Protein AF-V3ZPX0-F1 (afdb_monomer_lite)

Sequence (177 aa):
MSTNSTTTMSTNSTTTTISTNSTTTMSTNSTTTTMSINSTTNMSTNSTTTKSTHSTKLRTTITTNSTTTISAHSTQTMSTYSTTTMSTNSTTTKSTHSKQIISTKLRTTITTNSTTTKSTHSTQTMSNNSTTTMSTNSTTTTMTTNSTTTMSTYSTTTTILCILLLLELLALSIIFD

Organism: Lottia gigantea (NCBI:txid225164)

Structure (mmCIF, N/CA/C/O backbone):
data_AF-V3ZPX0-F1
#
_entry.id   AF-V3ZPX0-F1
#
loop_
_atom_site.group_PDB
_atom_site.id
_atom_site.type_symbol
_atom_site.label_atom_id
_atom_site.label_alt_id
_atom_site.label_comp_id
_atom_site.label_asym_id
_atom_site.label_entity_id
_atom_site.label_seq_id
_atom_site.pdbx_PDB_ins_code
_atom_site.Cartn_x
_atom_site.Cartn_y
_atom_site.Cartn_z
_atom_site.occupancy
_atom_site.B_iso_or_equiv
_atom_site.auth_seq_id
_atom_site.auth_comp_id
_atom_site.auth_asym_id
_atom_site.auth_atom_id
_atom_site.pdbx_PDB_model_num
ATOM 1 N N . MET A 1 1 ? -1.966 2.013 27.030 1.00 88.62 1 MET A N 1
ATOM 2 C CA . MET A 1 1 ? -1.695 0.726 26.348 1.00 88.62 1 MET A CA 1
ATOM 3 C C . MET A 1 1 ? -2.940 -0.137 26.463 1.00 88.62 1 MET A C 1
ATOM 5 O O . MET A 1 1 ? -3.557 -0.111 27.517 1.00 88.62 1 MET A O 1
ATOM 9 N N . SER A 1 2 ? -3.323 -0.842 25.400 1.00 88.12 2 SER A N 1
ATOM 10 C CA . SER A 1 2 ? -4.462 -1.772 25.378 1.00 88.12 2 SER A CA 1
ATOM 11 C C . SER A 1 2 ? -3.974 -3.152 24.934 1.00 88.12 2 SER A C 1
ATOM 13 O O . SER A 1 2 ? -3.123 -3.261 24.047 1.00 88.12 2 SER A O 1
ATOM 15 N N . THR A 1 3 ? -4.476 -4.194 25.591 1.00 91.56 3 THR A N 1
ATOM 16 C CA . THR A 1 3 ? -4.128 -5.595 25.341 1.00 91.56 3 THR A CA 1
ATOM 17 C C . THR A 1 3 ? -5.401 -6.416 25.158 1.00 91.56 3 THR A C 1
ATOM 19 O O . THR A 1 3 ? -6.417 -6.133 25.792 1.00 91.56 3 THR A O 1
ATOM 22 N N . ASN A 1 4 ? -5.351 -7.415 24.274 1.00 91.12 4 ASN A N 1
ATOM 23 C CA . ASN A 1 4 ? -6.411 -8.409 24.059 1.00 91.12 4 ASN A CA 1
ATOM 24 C C . ASN A 1 4 ? -7.804 -7.778 23.886 1.00 91.12 4 ASN A C 1
ATOM 26 O O . ASN A 1 4 ? -8.762 -8.143 24.563 1.00 91.12 4 ASN A O 1
ATOM 30 N N . SER A 1 5 ? -7.903 -6.785 23.004 1.00 88.94 5 SER A N 1
ATOM 31 C CA . SER A 1 5 ? -9.129 -6.013 22.800 1.00 88.94 5 SER A CA 1
ATOM 32 C C . SER A 1 5 ? -9.700 -6.252 21.407 1.00 88.94 5 SER A C 1
ATOM 34 O O . SER A 1 5 ? -8.979 -6.256 20.419 1.00 88.94 5 SER A O 1
ATOM 36 N N . THR A 1 6 ? -11.015 -6.381 21.258 1.00 92.31 6 THR A N 1
ATOM 37 C CA . THR A 1 6 ? -11.597 -6.451 19.906 1.00 92.31 6 THR A CA 1
ATOM 38 C C . THR A 1 6 ? -11.305 -5.167 19.128 1.00 92.31 6 THR A C 1
ATOM 40 O O . THR A 1 6 ? -10.961 -5.195 17.948 1.00 92.31 6 THR A O 1
ATOM 43 N N . THR A 1 7 ? -11.388 -4.015 19.789 1.00 93.62 7 THR A N 1
ATOM 44 C CA . THR A 1 7 ? -11.097 -2.722 19.174 1.00 93.62 7 THR A CA 1
ATOM 45 C C . THR A 1 7 ? -10.365 -1.818 20.153 1.00 93.62 7 THR A C 1
ATOM 47 O O . THR A 1 7 ? -10.788 -1.661 21.294 1.00 93.62 7 THR A O 1
ATOM 50 N N . THR A 1 8 ? -9.283 -1.198 19.691 1.00 92.62 8 THR A N 1
ATOM 51 C CA . THR A 1 8 ? -8.629 -0.077 20.370 1.00 92.62 8 THR A CA 1
ATOM 52 C C . THR A 1 8 ? -8.843 1.174 19.535 1.00 92.62 8 THR A C 1
ATOM 54 O O . THR A 1 8 ? -8.507 1.187 18.351 1.00 92.62 8 THR A O 1
ATOM 57 N N . MET A 1 9 ? -9.367 2.231 20.148 1.00 93.75 9 MET A N 1
ATOM 58 C CA . MET A 1 9 ? -9.554 3.526 19.502 1.00 93.75 9 MET A CA 1
ATOM 59 C C . MET A 1 9 ? -8.822 4.608 20.291 1.00 93.75 9 MET A C 1
ATOM 61 O O . MET A 1 9 ? -8.864 4.619 21.519 1.00 93.75 9 MET A O 1
ATOM 65 N N . SER A 1 10 ? -8.142 5.501 19.580 1.00 92.19 10 SER A N 1
ATOM 66 C CA . SER A 1 10 ? -7.440 6.648 20.149 1.00 92.19 10 SER A CA 1
ATOM 67 C C . SER A 1 10 ? -7.697 7.877 19.285 1.00 92.19 10 SER A C 1
ATOM 69 O O . SER A 1 10 ? -7.522 7.833 18.068 1.00 92.19 10 SER A O 1
ATOM 71 N N . THR A 1 11 ? -8.131 8.970 19.904 1.00 94.62 11 THR A N 1
ATOM 72 C CA . THR A 1 11 ? -8.504 10.202 19.201 1.00 94.62 11 THR A CA 1
ATOM 73 C C . THR A 1 11 ? -7.833 11.386 19.872 1.00 94.62 11 THR A C 1
ATOM 75 O O . THR A 1 11 ? -7.848 11.476 21.097 1.00 94.62 11 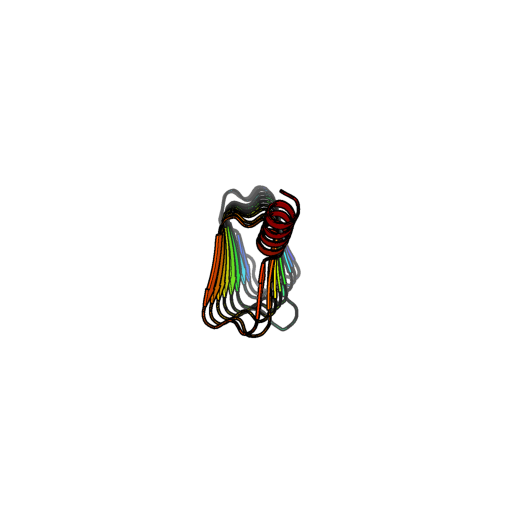THR A O 1
ATOM 78 N N . ASN A 1 12 ? -7.260 12.294 19.077 1.00 93.62 12 ASN A N 1
ATOM 79 C CA . ASN A 1 12 ? -6.566 13.497 19.553 1.00 93.62 12 ASN A CA 1
ATOM 80 C C . ASN A 1 12 ? -5.455 13.173 20.567 1.00 93.62 12 ASN A C 1
ATOM 82 O O . ASN A 1 12 ? -5.246 13.892 21.544 1.00 93.62 12 ASN A O 1
ATOM 86 N N . SER A 1 13 ? -4.770 12.047 20.362 1.00 88.81 13 SER A N 1
ATOM 87 C CA . SER A 1 13 ? -3.788 11.569 21.324 1.00 88.81 13 SER A CA 1
ATOM 88 C C . SER A 1 13 ? -2.458 12.288 21.161 1.00 88.81 13 SER A C 1
ATOM 90 O O . SER A 1 13 ? -1.831 12.270 20.100 1.00 88.81 13 SER A O 1
ATOM 92 N N . THR A 1 14 ? -1.999 12.879 22.256 1.00 91.50 14 THR A N 1
ATOM 93 C CA . THR A 1 14 ? -0.684 13.517 22.369 1.00 91.50 14 THR A CA 1
ATOM 94 C C . THR A 1 14 ? 0.379 12.565 22.909 1.00 91.50 14 THR A C 1
ATOM 96 O O . THR A 1 14 ? 1.513 12.970 23.149 1.00 91.50 14 THR A O 1
ATOM 99 N N . THR A 1 15 ? 0.030 11.288 23.096 1.00 91.00 15 THR A N 1
ATOM 100 C CA . THR A 1 15 ? 0.913 10.265 23.663 1.00 91.00 15 THR A CA 1
ATOM 101 C C . THR A 1 15 ? 0.914 9.002 22.815 1.00 91.00 15 THR A C 1
ATOM 103 O O . THR A 1 15 ? -0.046 8.697 22.101 1.00 91.00 15 THR A O 1
ATOM 106 N N . THR A 1 16 ? 2.008 8.245 22.904 1.00 92.94 16 THR A N 1
ATOM 107 C CA . THR A 1 16 ? 2.157 6.999 22.155 1.00 92.94 16 THR A CA 1
ATOM 108 C C . THR A 1 16 ? 1.034 6.024 22.507 1.00 92.94 16 THR A C 1
ATOM 110 O O . THR A 1 16 ? 0.915 5.556 23.641 1.00 92.94 16 THR A O 1
ATOM 113 N N . THR A 1 17 ? 0.230 5.668 21.508 1.00 91.31 17 THR A N 1
ATOM 114 C CA . THR A 1 17 ? -0.832 4.670 21.650 1.00 91.31 17 THR A CA 1
ATOM 115 C C . THR A 1 17 ? -0.284 3.309 21.247 1.00 91.31 17 THR A C 1
ATOM 117 O O . THR A 1 17 ? 0.136 3.123 20.108 1.00 91.31 17 THR A O 1
ATOM 120 N N . ILE A 1 18 ? -0.300 2.349 22.172 1.00 93.19 18 ILE A N 1
ATOM 121 C CA . ILE A 1 18 ? 0.131 0.968 21.921 1.00 93.19 18 ILE A CA 1
ATOM 122 C C . ILE A 1 18 ? -1.065 0.036 22.092 1.00 93.19 18 ILE A C 1
ATOM 124 O O . ILE A 1 18 ? -1.685 0.022 23.162 1.00 93.19 18 ILE A O 1
ATOM 128 N N . SER A 1 19 ? -1.349 -0.746 21.053 1.00 91.38 19 SER A N 1
ATOM 129 C CA . SER A 1 19 ? -2.343 -1.816 21.048 1.00 91.38 19 SER A CA 1
ATOM 130 C C . SER A 1 19 ? -1.684 -3.155 20.715 1.00 91.38 19 SER A C 1
ATOM 132 O O . SER A 1 19 ? -0.921 -3.252 19.751 1.00 91.38 19 SER A O 1
ATOM 134 N N . THR A 1 20 ? -1.953 -4.177 21.527 1.00 92.25 20 THR A N 1
ATOM 135 C CA . THR A 1 20 ? -1.399 -5.531 21.370 1.00 92.25 20 THR A CA 1
ATOM 136 C C . THR A 1 20 ? -2.516 -6.565 21.340 1.00 92.25 20 THR A C 1
ATOM 138 O O . THR A 1 20 ? -3.389 -6.548 22.205 1.00 92.25 20 THR A O 1
ATOM 141 N N . ASN A 1 21 ? -2.458 -7.494 20.382 1.00 91.06 21 ASN A N 1
ATOM 142 C CA . ASN A 1 21 ? -3.452 -8.560 20.194 1.00 91.06 21 ASN A CA 1
ATOM 143 C C . ASN A 1 21 ? -4.875 -8.025 20.013 1.00 91.06 21 ASN A C 1
ATOM 145 O O . ASN A 1 21 ? -5.828 -8.593 20.546 1.00 91.06 21 ASN A O 1
ATOM 149 N N . SER A 1 22 ? -5.011 -6.913 19.292 1.00 88.06 22 SER A N 1
ATOM 150 C CA . SER A 1 22 ? -6.322 -6.326 19.037 1.00 88.06 22 SER A CA 1
ATOM 151 C C . SER A 1 22 ? -6.807 -6.628 17.642 1.00 88.06 22 SER A C 1
ATOM 153 O O . SER A 1 22 ? -6.021 -6.497 16.717 1.00 88.06 22 SER A O 1
ATOM 155 N N . THR A 1 23 ? -8.083 -6.958 17.443 1.00 91.81 23 THR A N 1
ATOM 156 C CA . THR A 1 23 ? -8.581 -7.209 16.073 1.00 91.81 23 THR A CA 1
ATOM 157 C C . THR A 1 23 ? -8.441 -5.945 15.223 1.00 91.81 23 THR A C 1
ATOM 159 O O . THR A 1 23 ? -7.830 -5.974 14.154 1.00 91.81 23 THR A O 1
ATOM 162 N N . THR A 1 24 ? -8.897 -4.810 15.758 1.00 92.38 24 THR A N 1
ATOM 163 C CA . THR A 1 24 ? -8.843 -3.512 15.080 1.00 92.38 24 THR A CA 1
ATOM 164 C C . THR A 1 24 ? -8.179 -2.459 15.962 1.00 92.38 24 THR A C 1
ATOM 166 O O . THR A 1 24 ? -8.559 -2.272 17.115 1.00 92.38 24 THR A O 1
ATOM 169 N N . THR A 1 25 ? -7.209 -1.731 15.415 1.00 91.69 25 THR A N 1
ATOM 170 C CA . THR A 1 25 ? -6.657 -0.510 16.018 1.00 91.69 25 THR A CA 1
ATOM 171 C C . THR A 1 25 ? -7.001 0.680 15.136 1.00 91.69 25 THR A C 1
ATOM 173 O O . THR A 1 25 ? -6.763 0.642 13.930 1.00 91.69 25 THR A O 1
ATOM 176 N N . MET A 1 26 ? -7.561 1.728 15.733 1.00 93.81 26 MET A N 1
ATOM 177 C CA . MET A 1 26 ? -7.893 2.982 15.066 1.00 93.81 26 MET A CA 1
ATOM 178 C C . MET A 1 26 ? -7.267 4.155 15.808 1.00 93.81 26 MET A C 1
ATOM 180 O O . MET A 1 26 ? -7.392 4.263 17.028 1.00 93.81 26 MET A O 1
ATOM 184 N N . SER A 1 27 ? -6.621 5.046 15.064 1.00 92.94 27 SER A N 1
ATOM 185 C CA . SER A 1 27 ? -6.057 6.279 15.601 1.00 92.94 27 SER A CA 1
ATOM 186 C C . SER A 1 27 ? -6.369 7.466 14.702 1.00 92.94 27 SER A C 1
ATOM 188 O O . SER A 1 27 ? -6.158 7.404 13.491 1.00 92.94 27 SER A O 1
ATOM 190 N N . THR A 1 28 ? -6.870 8.549 15.287 1.00 94.56 28 THR A N 1
ATOM 191 C CA . THR A 1 28 ? -7.174 9.789 14.565 1.00 94.56 28 THR A CA 1
ATOM 192 C C . THR A 1 28 ? -6.538 10.972 15.275 1.00 94.56 28 THR A C 1
ATOM 194 O O . THR A 1 28 ? -6.673 11.106 16.492 1.00 94.56 28 THR A O 1
ATOM 197 N N . ASN A 1 29 ? -5.876 11.846 14.513 1.00 93.12 29 ASN A N 1
ATOM 198 C CA . ASN A 1 29 ? -5.225 13.057 15.025 1.00 93.12 29 ASN A CA 1
ATOM 199 C C . ASN A 1 29 ? -4.215 12.748 16.144 1.00 93.12 29 ASN A C 1
ATOM 201 O O . ASN A 1 29 ? -4.223 13.371 17.205 1.00 93.12 29 ASN A O 1
ATOM 205 N N . SER A 1 30 ? -3.362 11.746 15.931 1.00 88.00 30 SER A N 1
ATOM 206 C CA . SER A 1 30 ? -2.290 11.420 16.871 1.00 88.00 30 SER A CA 1
ATOM 207 C C . SER A 1 30 ? -1.045 12.229 16.528 1.00 88.00 30 SER A C 1
ATOM 209 O O . SER A 1 30 ? -0.360 11.950 15.545 1.00 88.00 30 SER A O 1
ATOM 211 N N . THR A 1 31 ? -0.665 13.179 17.378 1.00 89.62 31 THR A N 1
ATOM 212 C CA . THR A 1 31 ? 0.577 13.950 17.174 1.00 89.62 31 THR A CA 1
ATOM 213 C C . THR A 1 31 ? 1.835 13.117 17.435 1.00 89.62 31 THR A C 1
ATOM 215 O O . THR A 1 31 ? 2.955 13.570 17.195 1.00 89.62 31 THR A O 1
ATOM 218 N N . THR A 1 32 ? 1.666 11.868 17.875 1.00 91.19 32 THR A N 1
ATOM 219 C CA . THR A 1 32 ? 2.748 10.941 18.213 1.00 91.19 32 THR A CA 1
ATOM 220 C C . THR A 1 32 ? 2.622 9.608 17.461 1.00 91.19 32 THR A C 1
ATOM 222 O O . THR A 1 32 ? 2.094 9.551 16.346 1.00 91.19 32 THR A O 1
ATOM 225 N N . THR A 1 33 ? 3.163 8.532 18.039 1.00 92.12 33 THR A N 1
ATOM 226 C CA . THR A 1 33 ? 3.225 7.206 17.425 1.00 92.12 33 THR A CA 1
ATOM 227 C C . THR A 1 33 ? 2.011 6.362 17.802 1.00 92.12 33 THR A C 1
ATOM 229 O O . THR A 1 33 ? 1.721 6.157 18.978 1.00 92.12 33 THR A O 1
ATOM 232 N N . THR A 1 34 ? 1.352 5.784 16.801 1.00 90.44 34 THR A N 1
ATOM 233 C CA . THR A 1 34 ? 0.395 4.687 16.987 1.00 90.44 34 THR A CA 1
ATOM 234 C C . THR A 1 34 ? 1.071 3.371 16.627 1.00 90.44 34 THR A C 1
ATOM 236 O O . THR A 1 34 ? 1.512 3.181 15.492 1.00 90.44 34 THR A O 1
ATOM 239 N N . MET A 1 35 ? 1.165 2.460 17.592 1.00 92.94 35 MET A N 1
ATOM 240 C CA . MET A 1 35 ? 1.759 1.140 17.425 1.00 92.94 35 MET A CA 1
ATOM 241 C C . MET A 1 35 ? 0.705 0.048 17.593 1.00 92.94 35 MET A C 1
ATOM 243 O O . MET A 1 35 ? 0.051 -0.046 18.630 1.00 92.94 35 MET A O 1
ATOM 247 N N . SER A 1 36 ? 0.591 -0.802 16.579 1.00 91.12 36 SER A N 1
ATOM 248 C CA . SER A 1 36 ? -0.241 -2.000 16.585 1.00 91.12 36 SER A CA 1
ATOM 249 C C . SER A 1 36 ? 0.637 -3.243 16.430 1.00 91.12 36 SER A C 1
ATOM 251 O O . SER A 1 36 ? 1.391 -3.394 15.456 1.00 91.12 36 SER A O 1
ATOM 253 N N . ILE A 1 37 ? 0.519 -4.144 17.401 1.00 91.56 37 ILE A N 1
ATOM 254 C CA . ILE A 1 37 ? 1.206 -5.432 17.445 1.00 91.56 37 ILE A CA 1
ATOM 255 C C . ILE A 1 37 ? 0.144 -6.524 17.379 1.00 91.56 37 ILE A C 1
ATOM 257 O O . ILE A 1 37 ? -0.778 -6.541 18.194 1.00 91.56 37 ILE A O 1
ATOM 261 N N . ASN A 1 38 ? 0.276 -7.438 16.417 1.00 89.19 38 ASN A N 1
ATOM 262 C CA . ASN A 1 38 ? -0.666 -8.540 16.234 1.00 89.19 38 ASN A CA 1
ATOM 263 C C . ASN A 1 38 ? -2.127 -8.088 16.086 1.00 89.19 38 ASN A C 1
ATOM 265 O O . ASN A 1 38 ? -3.029 -8.666 16.688 1.00 89.19 38 ASN A O 1
ATOM 269 N N . SER A 1 39 ? -2.352 -7.046 15.278 1.00 86.19 39 SER A N 1
ATOM 270 C CA . SER A 1 39 ? -3.702 -6.670 14.852 1.00 86.19 39 SER A CA 1
ATOM 271 C C . SER A 1 39 ? -3.998 -7.053 13.424 1.00 86.19 39 SER A C 1
ATOM 273 O O . SER A 1 39 ? -3.173 -6.815 12.544 1.00 86.19 39 SER A O 1
ATOM 275 N N . THR A 1 40 ? -5.213 -7.547 13.200 1.00 91.06 40 THR A N 1
ATOM 276 C CA . THR A 1 40 ? -5.778 -7.816 11.873 1.00 91.06 40 THR A CA 1
ATOM 277 C C . THR A 1 40 ? -5.882 -6.523 11.068 1.00 91.06 40 THR A C 1
ATOM 279 O O . THR A 1 40 ? -5.456 -6.462 9.918 1.00 91.06 40 THR A O 1
AT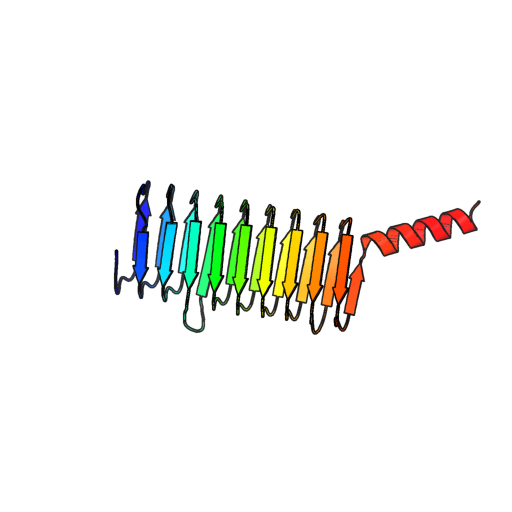OM 282 N N . THR A 1 41 ? -6.358 -5.444 11.688 1.00 92.50 41 THR A N 1
ATOM 283 C CA . THR A 1 41 ? -6.526 -4.155 11.014 1.00 92.50 41 THR A CA 1
ATOM 284 C C . THR A 1 41 ? -5.911 -3.035 11.840 1.00 92.50 41 THR A C 1
ATOM 286 O O . THR A 1 41 ? -6.181 -2.907 13.034 1.00 92.50 41 THR A O 1
ATOM 289 N N . ASN A 1 42 ? -5.094 -2.200 11.200 1.00 92.25 42 ASN A N 1
ATOM 290 C CA . ASN A 1 42 ? -4.569 -0.972 11.789 1.00 92.25 42 ASN A CA 1
ATOM 291 C C . ASN A 1 42 ? -4.887 0.205 10.867 1.00 92.25 42 ASN A C 1
ATOM 293 O O . ASN A 1 42 ? -4.406 0.252 9.734 1.00 92.25 42 ASN A O 1
ATOM 297 N N . MET A 1 43 ? -5.700 1.136 11.349 1.00 94.12 43 MET A N 1
ATOM 298 C CA . MET A 1 43 ? -6.104 2.326 10.613 1.00 94.12 43 MET A CA 1
ATOM 299 C C . MET A 1 43 ? -5.639 3.571 11.348 1.00 94.12 43 MET A C 1
ATOM 301 O O . MET A 1 43 ? -5.847 3.715 12.554 1.00 94.12 43 MET A O 1
ATOM 305 N N . SER A 1 44 ? -5.022 4.484 10.613 1.00 93.06 44 SER A N 1
ATOM 306 C CA . SER A 1 44 ? -4.562 5.743 11.170 1.00 93.06 44 SER A CA 1
ATOM 307 C C . SER A 1 44 ? -4.789 6.903 10.210 1.00 93.06 44 SER A C 1
ATOM 309 O O . SER A 1 44 ? -4.475 6.819 9.022 1.00 93.06 44 SER A O 1
ATOM 311 N N . THR A 1 45 ? -5.321 7.996 10.747 1.00 94.56 45 THR A N 1
ATOM 312 C CA . THR A 1 45 ? -5.520 9.254 10.024 1.00 94.56 45 THR A CA 1
ATOM 313 C C . THR A 1 45 ? -4.845 10.388 10.782 1.00 94.56 45 THR A C 1
ATOM 315 O O . THR A 1 45 ? -4.936 10.446 12.012 1.00 94.56 45 THR A O 1
ATOM 318 N N . ASN A 1 46 ? -4.178 11.293 10.061 1.00 93.88 46 ASN A N 1
ATOM 319 C CA . ASN A 1 46 ? -3.516 12.476 10.622 1.00 93.88 46 ASN A CA 1
ATOM 320 C C . ASN A 1 46 ? -2.595 12.102 11.790 1.00 93.88 46 ASN A C 1
ATOM 322 O O . ASN A 1 46 ? -2.805 12.523 12.928 1.00 93.88 46 ASN A O 1
ATOM 326 N N . SER A 1 47 ? -1.632 11.218 11.535 1.00 90.06 47 SER A N 1
ATOM 327 C CA . SER A 1 47 ? -0.749 10.713 12.587 1.00 90.06 47 SER A CA 1
ATOM 328 C C . SER A 1 47 ? 0.710 10.899 12.243 1.00 90.06 47 SER A C 1
ATOM 330 O O . SER A 1 47 ? 1.125 10.572 11.137 1.00 90.06 47 SER A O 1
ATOM 332 N N . THR A 1 48 ? 1.530 11.338 13.192 1.00 94.00 48 THR A N 1
ATOM 333 C CA . THR A 1 48 ? 2.968 11.512 12.936 1.00 94.00 48 THR A CA 1
ATOM 334 C C . THR A 1 48 ? 3.606 10.196 12.494 1.00 94.00 48 THR A C 1
ATOM 336 O O . THR A 1 48 ? 4.195 10.124 11.415 1.00 94.00 48 THR A O 1
ATOM 339 N N . THR A 1 49 ? 3.407 9.126 13.266 1.00 94.81 49 THR A N 1
ATOM 340 C CA . THR A 1 49 ? 3.963 7.808 12.941 1.00 94.81 49 THR A CA 1
ATOM 341 C C . THR A 1 49 ? 2.939 6.711 13.178 1.00 94.81 49 THR A C 1
ATOM 343 O O . THR A 1 49 ? 2.361 6.611 14.259 1.00 94.81 49 THR A O 1
ATOM 346 N N . THR A 1 50 ? 2.782 5.823 12.200 1.00 92.81 50 THR A N 1
ATOM 347 C CA . THR A 1 50 ? 2.022 4.580 12.350 1.00 92.81 50 THR A CA 1
ATOM 348 C C . THR A 1 50 ? 2.944 3.391 12.169 1.00 92.81 50 THR A C 1
ATOM 350 O O . THR A 1 50 ? 3.582 3.246 11.126 1.00 92.81 50 THR A O 1
ATOM 353 N N . LYS A 1 51 ? 2.996 2.513 13.173 1.00 94.31 51 LYS A N 1
ATOM 354 C CA . LYS A 1 51 ? 3.781 1.281 13.136 1.00 94.31 51 LYS A CA 1
ATOM 355 C C . LYS A 1 51 ? 2.888 0.064 13.326 1.00 94.31 51 LYS A C 1
ATOM 357 O O . LYS A 1 51 ? 2.100 -0.014 14.263 1.00 94.31 51 LYS A O 1
ATOM 362 N N . SER A 1 52 ? 3.064 -0.903 12.440 1.00 90.38 52 SER A N 1
ATOM 363 C CA . SER A 1 52 ? 2.273 -2.120 12.362 1.00 90.38 52 SER A CA 1
ATOM 364 C C . SER A 1 52 ? 3.231 -3.313 12.272 1.00 90.38 52 SER A C 1
ATOM 366 O O . SER A 1 52 ? 3.840 -3.535 11.231 1.00 90.38 52 SER A O 1
ATOM 368 N N . THR A 1 53 ? 3.385 -4.129 13.323 1.00 87.94 53 THR A N 1
ATOM 369 C CA . THR A 1 53 ? 4.301 -5.299 13.308 1.00 87.94 53 THR A CA 1
ATOM 370 C C . THR A 1 53 ? 3.631 -6.621 13.681 1.00 87.94 53 THR A C 1
ATOM 372 O O . THR A 1 53 ? 2.793 -6.623 14.575 1.00 87.94 53 THR A O 1
ATOM 375 N N . HIS A 1 54 ? 4.074 -7.703 13.019 1.00 75.00 54 HIS A N 1
ATOM 376 C CA . HIS A 1 54 ? 3.813 -9.125 13.304 1.00 75.00 54 HIS A CA 1
ATOM 377 C C . HIS A 1 54 ? 2.330 -9.508 13.377 1.00 75.00 54 HIS A C 1
ATOM 379 O O . HIS A 1 54 ? 1.645 -9.123 14.316 1.00 75.00 54 HIS A O 1
ATOM 385 N N . SER A 1 55 ? 1.820 -10.261 12.398 1.00 54.38 55 SER A N 1
ATOM 386 C CA . SER A 1 55 ? 0.439 -10.752 12.428 1.00 54.38 55 SER A CA 1
ATOM 387 C C . SER A 1 55 ? 0.212 -11.934 11.487 1.00 54.38 55 SER A C 1
ATOM 389 O O . SER A 1 55 ? 0.992 -12.181 10.566 1.00 54.38 55 SER A O 1
ATOM 391 N N . THR A 1 56 ? -0.855 -12.673 11.770 1.00 55.59 56 THR A N 1
ATOM 392 C CA . THR A 1 56 ? -1.336 -13.857 11.056 1.00 55.59 56 THR A CA 1
ATOM 393 C C . THR A 1 56 ? -1.926 -13.498 9.676 1.00 55.59 56 THR A C 1
ATOM 395 O O . THR A 1 56 ? -1.955 -12.336 9.282 1.00 55.59 56 THR A O 1
ATOM 398 N N . LYS A 1 57 ? -2.356 -14.510 8.901 1.00 56.38 57 LYS A N 1
ATOM 399 C CA . LYS A 1 57 ? -2.606 -14.503 7.434 1.00 56.38 57 LYS A CA 1
ATOM 400 C C . LYS A 1 57 ? -3.381 -13.321 6.802 1.00 56.38 57 LYS A C 1
ATOM 402 O O . LYS A 1 57 ? -3.328 -13.185 5.580 1.00 56.38 57 LYS A O 1
ATOM 407 N N . LEU A 1 58 ? -4.106 -12.496 7.554 1.00 62.03 58 LEU A N 1
ATOM 408 C CA . LEU A 1 58 ? -4.998 -11.455 7.027 1.00 62.03 58 LEU A CA 1
ATOM 409 C C . LEU A 1 58 ? -4.771 -10.134 7.763 1.00 62.03 58 LEU A C 1
ATOM 411 O O . LEU A 1 58 ? -5.518 -9.807 8.679 1.00 62.03 58 LEU A O 1
ATOM 415 N N . ARG A 1 59 ? -3.738 -9.376 7.371 1.00 82.44 59 ARG A N 1
ATOM 416 C CA . ARG A 1 59 ? -3.479 -8.058 7.963 1.00 82.44 59 ARG A CA 1
ATOM 417 C C . ARG A 1 59 ? -3.467 -6.914 6.972 1.00 82.44 59 ARG A C 1
ATOM 419 O O . ARG A 1 59 ? -2.684 -6.936 6.021 1.00 82.44 59 ARG A O 1
ATOM 426 N N . THR A 1 60 ? -4.208 -5.865 7.314 1.00 91.19 60 THR A N 1
ATOM 427 C CA . THR A 1 60 ? -4.276 -4.620 6.550 1.00 91.19 60 THR A CA 1
ATOM 428 C C . THR A 1 60 ? -3.858 -3.432 7.412 1.00 91.19 60 THR A C 1
ATOM 430 O O . THR A 1 60 ? -4.392 -3.203 8.497 1.00 91.19 60 THR A O 1
ATOM 433 N N . THR A 1 61 ? -2.891 -2.655 6.924 1.00 92.25 61 THR A N 1
ATOM 434 C CA . THR A 1 61 ? -2.539 -1.342 7.485 1.00 92.25 61 THR A CA 1
ATOM 435 C C . THR A 1 61 ? -2.975 -0.260 6.514 1.00 92.25 61 THR A C 1
ATOM 437 O O . THR A 1 61 ? -2.567 -0.296 5.356 1.00 92.25 61 THR A O 1
ATOM 440 N N . ILE A 1 62 ? -3.789 0.685 6.975 1.00 94.50 62 ILE A N 1
ATOM 441 C CA . ILE A 1 62 ? -4.274 1.812 6.176 1.00 94.50 62 ILE A CA 1
ATOM 442 C C . ILE A 1 62 ? -3.883 3.100 6.884 1.00 94.50 62 ILE A C 1
ATOM 444 O O . ILE A 1 62 ? -4.278 3.329 8.027 1.00 94.50 62 ILE A O 1
ATOM 448 N N . THR A 1 63 ? -3.114 3.944 6.208 1.00 93.56 63 THR A N 1
ATOM 449 C CA . THR A 1 63 ? -2.709 5.243 6.736 1.00 93.56 63 THR A CA 1
ATOM 450 C C . THR A 1 63 ? -3.041 6.365 5.770 1.00 93.56 63 THR A C 1
ATOM 452 O O . THR A 1 63 ? -2.851 6.250 4.558 1.00 93.56 63 THR A O 1
ATOM 455 N N . THR A 1 64 ? -3.534 7.468 6.322 1.00 94.75 64 THR A N 1
ATOM 456 C CA . THR A 1 64 ? -3.800 8.702 5.581 1.00 94.75 64 THR A CA 1
ATOM 457 C C . THR A 1 64 ? -3.186 9.877 6.324 1.00 94.75 64 THR A C 1
ATOM 459 O O . THR A 1 64 ? -3.344 9.984 7.541 1.00 94.75 64 THR A O 1
ATOM 462 N N . ASN A 1 65 ? -2.496 10.761 5.599 1.00 94.81 65 ASN A N 1
ATOM 463 C CA . ASN A 1 65 ? -1.851 11.959 6.144 1.00 94.81 65 ASN A CA 1
ATOM 464 C C . ASN A 1 65 ? -0.915 11.622 7.310 1.00 94.81 65 ASN A C 1
ATOM 466 O O . ASN A 1 65 ? -1.096 12.095 8.435 1.00 94.81 65 ASN A O 1
ATOM 470 N N . SER A 1 66 ? 0.058 10.745 7.064 1.00 92.25 66 SER A N 1
ATOM 471 C CA . SER A 1 66 ? 1.013 10.350 8.097 1.00 92.25 66 SER A CA 1
ATOM 472 C C . SER A 1 66 ? 2.436 10.681 7.710 1.00 92.25 66 SER A C 1
ATOM 474 O O . SER A 1 66 ? 2.849 10.345 6.610 1.00 92.25 66 SER A O 1
ATOM 476 N N . THR A 1 67 ? 3.239 11.266 8.596 1.00 96.31 67 THR A N 1
ATOM 477 C CA . THR A 1 67 ? 4.650 11.508 8.260 1.00 96.31 67 THR A CA 1
ATOM 478 C C . THR A 1 67 ? 5.352 10.188 7.944 1.00 96.31 67 THR A C 1
ATOM 480 O O . THR A 1 67 ? 6.015 10.081 6.914 1.00 96.31 67 THR A O 1
ATOM 483 N N . THR A 1 68 ? 5.148 9.160 8.772 1.00 96.75 68 THR A N 1
ATOM 484 C CA . THR A 1 68 ? 5.786 7.853 8.581 1.00 96.75 68 THR A CA 1
ATOM 485 C C . THR A 1 68 ? 4.809 6.698 8.763 1.00 96.75 68 THR A C 1
ATOM 487 O O . THR A 1 68 ? 4.223 6.523 9.829 1.00 96.75 68 THR A O 1
ATOM 490 N N . THR A 1 69 ? 4.732 5.831 7.755 1.00 95.62 69 THR A N 1
ATOM 491 C CA . THR A 1 69 ? 4.034 4.543 7.828 1.00 95.62 69 THR A CA 1
ATOM 492 C C . THR A 1 69 ? 5.044 3.406 7.795 1.00 95.62 69 THR A C 1
ATOM 494 O O . THR A 1 69 ? 5.833 3.308 6.859 1.00 95.62 69 THR A O 1
ATOM 497 N N . ILE A 1 70 ? 5.011 2.529 8.797 1.00 95.75 70 ILE A N 1
ATOM 498 C CA . ILE A 1 70 ? 5.875 1.349 8.885 1.00 95.75 70 ILE A CA 1
ATOM 499 C C . ILE A 1 70 ? 5.006 0.112 9.061 1.00 95.75 70 ILE A C 1
ATOM 501 O O . ILE A 1 70 ? 4.284 -0.013 10.052 1.00 95.75 70 ILE A O 1
ATOM 505 N N . SER A 1 71 ? 5.126 -0.833 8.136 1.00 92.94 71 SER A N 1
ATOM 506 C CA . SER A 1 71 ? 4.431 -2.113 8.200 1.00 92.94 71 SER A CA 1
ATOM 507 C C . SER A 1 71 ? 5.402 -3.273 8.019 1.00 92.94 71 SER A C 1
ATOM 509 O O . SER A 1 71 ? 6.247 -3.272 7.126 1.00 92.94 71 SER A O 1
ATOM 511 N N . ALA A 1 72 ? 5.290 -4.281 8.875 1.00 92.25 72 ALA A N 1
ATOM 512 C CA . ALA A 1 72 ? 6.062 -5.508 8.771 1.00 92.25 72 ALA A CA 1
ATOM 513 C C . ALA A 1 72 ? 5.151 -6.720 8.940 1.00 92.25 72 ALA A C 1
ATOM 515 O O . ALA A 1 72 ? 4.335 -6.752 9.870 1.00 92.25 72 ALA A O 1
ATOM 516 N N . HIS A 1 73 ? 5.348 -7.729 8.086 1.00 90.31 73 HIS A N 1
ATOM 517 C CA . HIS A 1 73 ? 4.555 -8.961 8.078 1.00 90.31 73 HIS A CA 1
ATOM 518 C C . HIS A 1 73 ? 3.058 -8.666 7.907 1.00 90.31 73 HIS A C 1
ATOM 520 O O . HIS A 1 73 ? 2.244 -9.010 8.763 1.00 90.31 73 HIS A O 1
ATOM 526 N N . SER A 1 74 ? 2.705 -7.951 6.834 1.00 88.00 74 SER A N 1
ATOM 527 C CA . SER A 1 74 ? 1.313 -7.614 6.512 1.00 88.00 74 SER A CA 1
ATOM 528 C C . SER A 1 74 ? 0.869 -8.242 5.198 1.00 88.00 74 SER A C 1
ATOM 530 O O . SER A 1 74 ? 1.656 -8.419 4.271 1.00 88.00 74 SER A O 1
ATOM 532 N N . THR A 1 75 ? -0.415 -8.544 5.070 1.00 92.12 75 THR A N 1
ATOM 533 C CA . THR A 1 75 ? -0.966 -8.904 3.762 1.00 92.12 75 THR A CA 1
ATOM 534 C C . THR A 1 75 ? -0.994 -7.661 2.880 1.00 92.12 75 THR A C 1
ATOM 536 O O . THR A 1 75 ? -0.507 -7.685 1.751 1.00 92.12 75 THR A O 1
ATOM 539 N N . GLN A 1 76 ? -1.477 -6.547 3.426 1.00 92.25 76 GLN A N 1
ATOM 540 C CA . GLN A 1 76 ? -1.650 -5.305 2.696 1.00 92.25 76 GLN A CA 1
ATOM 541 C C . GLN A 1 76 ? -1.213 -4.094 3.522 1.00 92.25 76 GLN A C 1
ATOM 543 O O . GLN A 1 76 ? -1.564 -3.942 4.693 1.00 92.25 76 GLN A O 1
ATOM 548 N N . THR A 1 77 ? -0.480 -3.190 2.879 1.00 93.69 77 THR A N 1
ATOM 549 C CA . THR A 1 77 ? -0.196 -1.849 3.397 1.00 93.69 77 THR A CA 1
ATOM 550 C C . THR A 1 77 ? -0.643 -0.812 2.381 1.00 93.69 77 THR A C 1
ATOM 552 O O . THR A 1 77 ? -0.229 -0.852 1.225 1.00 93.69 77 THR A O 1
ATOM 555 N N . MET A 1 78 ? -1.492 0.106 2.822 1.00 95.81 78 MET A N 1
ATOM 556 C CA . MET A 1 78 ? -2.032 1.212 2.047 1.00 95.81 78 MET A CA 1
ATOM 557 C C . MET A 1 78 ? -1.632 2.510 2.732 1.00 95.81 78 MET A C 1
ATOM 559 O O . MET A 1 78 ? -1.924 2.685 3.914 1.00 95.81 78 MET A O 1
ATOM 563 N N . SER A 1 79 ? -0.983 3.413 2.006 1.00 95.19 79 SER A N 1
ATOM 564 C CA . SER A 1 79 ? -0.607 4.716 2.547 1.00 95.19 79 SER A CA 1
ATOM 565 C C . SER A 1 79 ? -0.892 5.839 1.559 1.00 95.19 79 SER A C 1
ATOM 567 O O . SER A 1 79 ? -0.499 5.762 0.395 1.00 95.19 79 SER A O 1
ATOM 569 N N . THR A 1 80 ? -1.570 6.881 2.027 1.00 95.56 80 THR A N 1
ATOM 570 C CA . THR A 1 80 ? -1.915 8.055 1.220 1.00 95.56 80 THR A CA 1
ATOM 571 C C . THR A 1 80 ? -1.406 9.314 1.907 1.00 95.56 80 THR A C 1
ATOM 573 O O . THR A 1 80 ? -1.621 9.491 3.107 1.00 95.56 80 THR A O 1
ATOM 576 N N . TYR A 1 81 ? -0.735 10.186 1.152 1.00 95.44 81 TYR A N 1
ATOM 577 C CA . TYR A 1 81 ? -0.133 11.423 1.664 1.00 95.44 81 TYR A CA 1
ATOM 578 C C . TYR A 1 81 ? 0.830 11.174 2.828 1.00 95.44 81 TYR A C 1
ATOM 580 O O . TYR A 1 81 ? 0.740 11.807 3.882 1.00 95.44 81 TYR A O 1
ATOM 588 N N . SER A 1 82 ? 1.751 10.227 2.643 1.00 93.00 82 SER A N 1
ATOM 589 C CA . SER A 1 82 ? 2.800 9.974 3.628 1.00 93.00 82 SER A CA 1
ATOM 590 C C . SER A 1 82 ? 4.155 10.475 3.195 1.00 93.00 82 SER A C 1
ATOM 592 O O . SER A 1 82 ? 4.569 10.186 2.086 1.00 93.00 82 SER A O 1
ATOM 594 N N . THR A 1 83 ? 4.916 11.132 4.068 1.00 96.44 83 THR A N 1
ATOM 595 C CA . THR A 1 83 ? 6.301 11.491 3.716 1.00 96.44 83 THR A CA 1
ATOM 596 C C . THR A 1 83 ? 7.111 10.231 3.415 1.00 96.44 83 THR A C 1
ATOM 598 O O . THR A 1 83 ? 7.719 10.141 2.347 1.00 96.44 83 THR A O 1
ATOM 601 N N . THR A 1 84 ? 7.025 9.228 4.292 1.00 97.25 84 THR A N 1
ATOM 602 C CA . THR A 1 84 ? 7.733 7.956 4.136 1.00 97.25 84 THR A CA 1
ATOM 603 C C . THR A 1 84 ? 6.805 6.765 4.358 1.00 97.25 84 THR A C 1
ATOM 605 O O . THR A 1 84 ? 6.118 6.679 5.376 1.00 97.25 84 THR A O 1
ATOM 608 N N . THR A 1 85 ? 6.842 5.802 3.435 1.00 96.62 85 THR A N 1
ATOM 609 C CA . THR A 1 85 ? 6.205 4.486 3.586 1.00 96.62 85 THR A CA 1
ATOM 610 C C . THR A 1 85 ? 7.264 3.391 3.555 1.00 96.62 85 THR A C 1
ATOM 612 O O . THR A 1 85 ? 7.993 3.254 2.574 1.00 96.62 85 THR A O 1
ATOM 615 N N . MET A 1 86 ? 7.332 2.586 4.612 1.00 97.12 86 MET A N 1
ATOM 616 C CA . MET A 1 86 ? 8.213 1.425 4.709 1.00 97.12 86 MET A CA 1
ATOM 617 C C . MET A 1 86 ? 7.397 0.153 4.897 1.00 97.12 86 MET A C 1
ATOM 619 O O . MET A 1 86 ? 6.559 0.069 5.798 1.00 97.12 86 MET A O 1
ATOM 623 N N . SER A 1 87 ? 7.667 -0.846 4.063 1.00 94.31 87 SER A N 1
ATOM 624 C CA . SER A 1 87 ? 7.018 -2.148 4.137 1.00 94.31 87 SER A CA 1
ATOM 625 C C . SER A 1 87 ? 8.026 -3.278 3.993 1.00 94.31 87 SER A C 1
ATOM 627 O O . SER A 1 87 ? 8.855 -3.272 3.080 1.00 94.31 87 SER A O 1
ATOM 629 N N . THR A 1 88 ? 7.936 -4.262 4.884 1.00 94.19 88 THR A N 1
ATOM 630 C CA . THR A 1 88 ? 8.827 -5.428 4.889 1.00 94.19 88 THR A CA 1
ATOM 631 C C . THR A 1 88 ? 8.033 -6.720 5.036 1.00 94.19 88 THR A C 1
ATOM 633 O O . THR A 1 88 ? 7.128 -6.797 5.869 1.00 94.19 88 THR A O 1
ATOM 636 N N . ASN A 1 89 ? 8.399 -7.755 4.272 1.00 92.69 89 ASN A N 1
ATOM 637 C CA . ASN A 1 89 ? 7.758 -9.077 4.312 1.00 92.69 89 ASN A CA 1
ATOM 638 C C . ASN A 1 89 ? 6.233 -8.988 4.138 1.00 92.69 89 ASN A C 1
ATOM 640 O O . ASN A 1 89 ? 5.485 -9.567 4.926 1.00 92.69 89 ASN A O 1
ATOM 644 N N . SER A 1 90 ? 5.773 -8.207 3.159 1.00 88.94 90 SER A N 1
ATOM 645 C CA . SER A 1 90 ? 4.342 -8.003 2.925 1.00 88.94 90 SER A CA 1
ATOM 646 C C . SER A 1 90 ? 3.906 -8.536 1.570 1.00 88.94 90 SER A C 1
ATOM 648 O O . SER A 1 90 ? 4.695 -8.576 0.634 1.00 88.94 90 SER A O 1
ATOM 650 N N . THR A 1 91 ? 2.644 -8.934 1.418 1.00 92.25 91 THR A N 1
ATOM 651 C CA . THR A 1 91 ? 2.183 -9.375 0.088 1.00 92.25 91 THR A CA 1
ATOM 652 C C . THR A 1 91 ? 2.068 -8.172 -0.841 1.00 92.25 91 THR A C 1
ATOM 654 O O . THR A 1 91 ? 2.711 -8.133 -1.888 1.00 92.25 91 THR A O 1
ATOM 657 N N . THR A 1 92 ? 1.324 -7.149 -0.430 1.00 93.31 92 THR A N 1
ATOM 658 C CA . THR A 1 92 ? 1.091 -5.964 -1.254 1.00 93.31 92 THR A CA 1
ATOM 659 C C . THR A 1 92 ? 1.353 -4.690 -0.469 1.00 93.31 92 THR A C 1
ATOM 661 O O . THR A 1 92 ? 0.944 -4.540 0.682 1.00 93.31 92 THR A O 1
ATOM 664 N N . THR A 1 93 ? 2.021 -3.731 -1.099 1.00 94.62 93 THR A N 1
ATOM 665 C CA . THR A 1 93 ? 2.090 -2.353 -0.610 1.00 94.62 93 THR A CA 1
ATOM 666 C C . THR A 1 93 ? 1.703 -1.402 -1.717 1.00 94.62 93 THR A C 1
ATOM 668 O O . THR A 1 93 ? 2.259 -1.459 -2.811 1.00 94.62 93 THR A O 1
ATOM 671 N N . LYS A 1 94 ? 0.744 -0.527 -1.423 1.00 95.94 94 LYS A N 1
ATOM 672 C CA . LYS A 1 94 ? 0.353 0.562 -2.302 1.00 95.94 94 LYS A CA 1
ATOM 673 C C . LYS A 1 94 ? 0.498 1.885 -1.571 1.00 95.94 94 LYS A C 1
ATOM 675 O O . LYS A 1 94 ? 0.022 2.048 -0.449 1.00 95.94 94 LYS A O 1
ATOM 680 N N . SER A 1 95 ? 1.173 2.820 -2.220 1.00 94.88 95 SER A N 1
ATOM 681 C CA . SER A 1 95 ? 1.409 4.146 -1.674 1.00 94.88 95 SER A CA 1
ATOM 682 C C . SER A 1 95 ? 1.173 5.219 -2.730 1.00 94.88 95 SER A C 1
ATOM 684 O O . SER A 1 95 ? 1.558 5.073 -3.893 1.00 94.88 95 SER A O 1
ATOM 686 N N . THR A 1 96 ? 0.489 6.282 -2.324 1.00 93.69 96 THR A N 1
ATOM 687 C CA . THR A 1 96 ? 0.096 7.386 -3.196 1.00 93.69 96 THR A CA 1
ATOM 688 C C . THR A 1 96 ? 0.475 8.711 -2.546 1.00 93.69 96 THR A C 1
ATOM 690 O O . THR A 1 96 ? 0.191 8.929 -1.368 1.00 93.69 96 THR A O 1
ATOM 693 N N . HIS A 1 97 ? 1.108 9.598 -3.318 1.00 94.75 97 HIS A N 1
ATOM 694 C CA . HIS A 1 97 ? 1.617 10.887 -2.838 1.00 94.75 97 HIS A CA 1
ATOM 695 C C . HIS A 1 97 ? 2.607 10.742 -1.679 1.00 94.75 97 HIS A C 1
ATOM 697 O O . HIS A 1 97 ? 2.462 11.388 -0.640 1.00 94.75 97 HIS A O 1
ATOM 703 N N . SER A 1 98 ? 3.616 9.886 -1.859 1.00 92.69 98 SER A N 1
ATOM 704 C CA . SER A 1 98 ? 4.678 9.718 -0.870 1.00 92.69 98 SER A CA 1
ATOM 705 C C . SER A 1 98 ? 6.027 10.194 -1.350 1.00 92.69 98 SER A C 1
ATOM 707 O O . SER A 1 98 ? 6.446 9.840 -2.440 1.00 92.69 98 SER A O 1
ATOM 709 N N . LYS A 1 99 ? 6.770 10.939 -0.525 1.00 95.00 99 LYS A N 1
ATOM 710 C CA . LYS A 1 99 ? 8.123 11.360 -0.924 1.00 95.00 99 LYS A CA 1
ATOM 711 C C . LYS A 1 99 ? 9.030 10.144 -1.082 1.00 95.00 99 LYS A C 1
ATOM 713 O O . LYS A 1 99 ? 9.709 10.015 -2.095 1.00 95.00 99 LYS A O 1
ATOM 718 N N . GLN A 1 100 ? 9.003 9.232 -0.115 1.00 96.69 100 GLN A N 1
ATOM 719 C CA . GLN A 1 100 ? 9.847 8.045 -0.115 1.00 96.69 100 GLN A CA 1
ATOM 720 C C . GLN A 1 100 ? 9.045 6.773 0.147 1.00 96.69 100 GLN A C 1
ATOM 722 O O . GLN A 1 100 ? 8.246 6.696 1.081 1.00 96.69 100 GLN A O 1
ATOM 727 N N . ILE A 1 101 ? 9.306 5.746 -0.657 1.00 95.75 101 ILE A N 1
ATOM 728 C CA . ILE A 1 101 ? 8.719 4.419 -0.502 1.00 95.75 101 ILE A CA 1
ATOM 729 C C . ILE A 1 101 ? 9.846 3.393 -0.497 1.00 95.75 101 ILE A C 1
ATOM 731 O O . ILE A 1 101 ? 10.646 3.339 -1.429 1.00 95.75 101 ILE A O 1
ATOM 735 N N . ILE A 1 102 ? 9.905 2.580 0.555 1.00 96.38 102 ILE A N 1
ATOM 736 C CA . ILE A 1 102 ? 10.895 1.515 0.721 1.00 96.38 102 ILE A CA 1
ATOM 737 C C . ILE A 1 102 ? 10.148 0.205 0.940 1.00 96.38 102 ILE A C 1
ATOM 739 O O . ILE A 1 102 ? 9.415 0.045 1.914 1.00 96.38 102 ILE A O 1
ATOM 743 N N . SER A 1 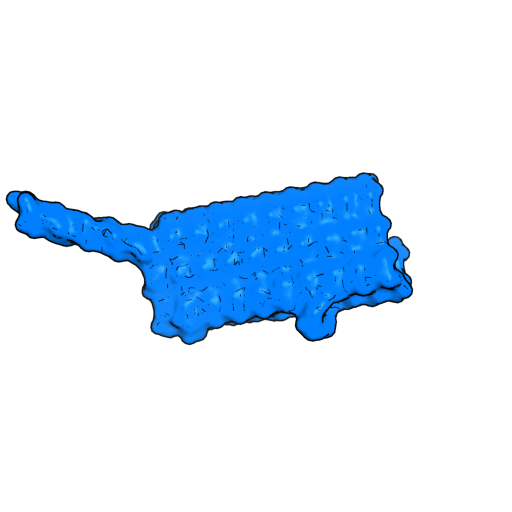103 ? 10.334 -0.736 0.023 1.00 93.75 103 SER A N 1
ATOM 744 C CA . SER A 1 103 ? 9.690 -2.049 0.048 1.00 93.75 103 SER A CA 1
ATOM 745 C C . SER A 1 103 ? 10.743 -3.150 0.006 1.00 93.75 103 SER A C 1
ATOM 747 O O . SER A 1 103 ? 11.596 -3.155 -0.877 1.00 93.75 103 SER A O 1
ATOM 749 N N . THR A 1 104 ? 10.708 -4.073 0.966 1.00 94.56 104 THR A N 1
ATOM 750 C CA . THR A 1 104 ? 11.660 -5.192 1.056 1.00 94.56 104 THR A CA 1
ATOM 751 C C . THR A 1 104 ? 10.950 -6.531 1.216 1.00 94.56 104 THR A C 1
ATOM 753 O O . THR A 1 104 ? 10.224 -6.722 2.192 1.00 94.56 104 THR A O 1
ATOM 756 N N . LYS A 1 105 ? 11.224 -7.492 0.324 1.00 93.62 105 LYS A N 1
ATOM 757 C CA . LYS A 1 105 ? 10.603 -8.829 0.316 1.00 93.62 105 LYS A CA 1
ATOM 758 C C . LYS A 1 105 ? 9.082 -8.742 0.168 1.00 93.62 105 LYS A C 1
ATOM 760 O O . LYS A 1 105 ? 8.342 -9.175 1.052 1.00 93.62 105 LYS A O 1
ATOM 765 N N . LEU A 1 106 ? 8.623 -8.115 -0.917 1.00 90.25 106 LEU A N 1
ATOM 766 C CA . LEU A 1 106 ? 7.197 -8.018 -1.233 1.00 90.25 106 LEU A CA 1
ATOM 767 C C . LEU A 1 106 ? 6.825 -8.860 -2.446 1.00 90.25 106 LEU A C 1
ATOM 769 O O . LEU A 1 106 ? 7.624 -9.058 -3.351 1.00 90.25 106 LEU A O 1
ATOM 773 N N . ARG A 1 107 ? 5.569 -9.294 -2.534 1.00 92.19 107 ARG A N 1
ATOM 774 C CA . ARG A 1 107 ? 5.071 -9.788 -3.824 1.00 92.19 107 ARG A CA 1
ATOM 775 C C . ARG A 1 107 ? 4.840 -8.614 -4.776 1.00 92.19 107 ARG A C 1
ATOM 777 O O . ARG A 1 107 ? 5.334 -8.629 -5.898 1.00 92.19 107 ARG A O 1
ATOM 784 N N . THR A 1 108 ? 4.147 -7.573 -4.322 1.00 91.88 108 THR A N 1
ATOM 785 C CA . THR A 1 108 ? 3.773 -6.444 -5.180 1.00 91.88 108 THR A CA 1
ATOM 786 C C . THR A 1 108 ? 3.949 -5.106 -4.471 1.00 91.88 108 THR A C 1
ATOM 788 O O . THR A 1 108 ? 3.400 -4.884 -3.390 1.00 91.88 108 THR A O 1
ATOM 791 N N . THR A 1 109 ? 4.634 -4.182 -5.140 1.00 91.31 109 THR A N 1
ATOM 792 C CA . THR A 1 109 ? 4.743 -2.772 -4.752 1.00 91.31 109 THR A CA 1
ATOM 793 C C . THR A 1 109 ? 4.106 -1.905 -5.832 1.00 91.31 109 THR A C 1
ATOM 795 O O . THR A 1 109 ? 4.478 -2.016 -6.998 1.00 91.31 109 THR A O 1
ATOM 798 N N . ILE A 1 110 ? 3.159 -1.046 -5.457 1.00 92.00 110 ILE A N 1
ATOM 799 C CA . ILE A 1 110 ? 2.472 -0.117 -6.362 1.00 92.00 110 ILE A CA 1
ATOM 800 C C . ILE A 1 110 ? 2.644 1.299 -5.829 1.00 92.00 110 ILE A C 1
ATOM 802 O O . ILE A 1 110 ? 2.202 1.608 -4.722 1.00 92.00 110 ILE A O 1
ATOM 806 N N . THR A 1 111 ? 3.264 2.174 -6.607 1.00 91.31 111 THR A N 1
ATOM 807 C CA . THR A 1 111 ? 3.521 3.551 -6.195 1.00 91.31 111 THR A CA 1
ATOM 808 C C . THR A 1 111 ? 2.986 4.537 -7.217 1.00 91.31 111 THR A C 1
ATOM 810 O O . THR A 1 111 ? 2.992 4.297 -8.426 1.00 91.31 111 THR A O 1
ATOM 813 N N . THR A 1 112 ? 2.445 5.648 -6.726 1.00 90.62 112 THR A N 1
ATOM 814 C CA . THR A 1 112 ? 1.933 6.726 -7.575 1.00 90.62 112 THR A CA 1
ATOM 815 C C . THR A 1 112 ? 2.297 8.072 -6.975 1.00 90.62 112 THR A C 1
ATOM 817 O O . THR A 1 112 ? 2.028 8.308 -5.795 1.00 90.62 112 THR A O 1
ATOM 820 N N . ASN A 1 113 ? 2.864 8.957 -7.794 1.00 92.56 113 ASN A N 1
ATOM 821 C CA . ASN A 1 113 ? 3.284 10.303 -7.406 1.00 92.56 113 ASN A CA 1
ATOM 822 C C . ASN A 1 113 ? 4.275 10.254 -6.235 1.00 92.56 113 ASN A C 1
ATOM 824 O O . ASN A 1 113 ? 3.960 10.706 -5.130 1.00 92.56 113 ASN A O 1
ATOM 828 N N . SER A 1 114 ? 5.446 9.653 -6.463 1.00 90.81 114 SER A N 1
ATOM 829 C CA . SER A 1 114 ? 6.502 9.593 -5.450 1.00 90.81 114 SER A CA 1
ATOM 830 C C . SER A 1 114 ? 7.757 10.349 -5.856 1.00 90.81 114 SER A C 1
ATOM 832 O O . SER A 1 114 ? 8.010 10.559 -7.033 1.00 90.81 114 SER A O 1
ATOM 834 N N . THR A 1 115 ? 8.579 10.786 -4.908 1.00 93.69 115 THR A N 1
ATOM 835 C CA . THR A 1 115 ? 9.913 11.277 -5.294 1.00 93.69 115 THR A CA 1
ATOM 836 C C . THR A 1 115 ? 10.831 10.084 -5.528 1.00 93.69 115 THR A C 1
ATOM 838 O O . THR A 1 115 ? 11.446 9.964 -6.583 1.00 93.69 115 THR A O 1
ATOM 841 N N . THR A 1 116 ? 10.861 9.150 -4.577 1.00 93.56 116 THR A N 1
ATOM 842 C CA . THR A 1 116 ? 11.738 7.981 -4.624 1.00 93.56 116 THR A CA 1
ATOM 843 C C . THR A 1 116 ? 10.984 6.711 -4.253 1.00 93.56 116 THR A C 1
ATOM 845 O O . THR A 1 116 ? 10.452 6.592 -3.149 1.00 93.56 116 THR A O 1
ATOM 848 N N . THR A 1 117 ? 11.034 5.714 -5.135 1.00 92.19 117 THR A N 1
ATOM 849 C CA . THR A 1 117 ? 10.600 4.341 -4.861 1.00 92.19 117 THR A CA 1
ATOM 850 C C . THR A 1 117 ? 11.808 3.408 -4.869 1.00 92.19 117 THR A C 1
ATOM 852 O O . THR A 1 117 ? 12.512 3.312 -5.872 1.00 92.19 117 THR A O 1
ATOM 855 N N . LYS A 1 118 ? 12.040 2.691 -3.767 1.00 93.69 118 LYS A N 1
ATOM 856 C CA . LYS A 1 118 ? 13.050 1.634 -3.655 1.00 93.69 118 LYS A CA 1
ATOM 857 C C . LYS A 1 118 ? 12.381 0.305 -3.327 1.00 93.69 118 LYS A C 1
ATOM 859 O O . LYS A 1 118 ? 11.647 0.197 -2.345 1.00 93.69 118 LYS A O 1
ATOM 864 N N . SER A 1 119 ? 12.670 -0.706 -4.131 1.00 91.31 119 SER A N 1
ATOM 865 C CA . SER A 1 119 ? 12.122 -2.050 -3.999 1.00 91.31 119 SER A CA 1
ATOM 866 C C . SER A 1 119 ? 13.251 -3.076 -4.028 1.00 91.31 119 SER A C 1
ATOM 868 O O . SER A 1 119 ? 14.058 -3.079 -4.955 1.00 91.31 119 SER A O 1
ATOM 870 N N . THR A 1 120 ? 13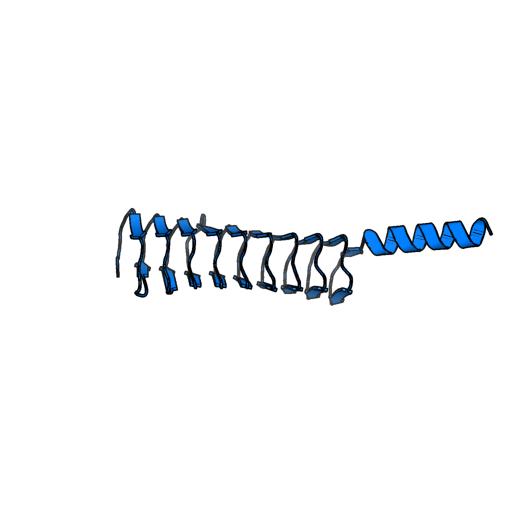.321 -3.939 -3.019 1.00 91.94 120 THR A N 1
ATOM 871 C CA . THR A 1 120 ? 14.348 -4.982 -2.908 1.00 91.94 120 THR A CA 1
ATOM 872 C C . THR A 1 120 ? 13.684 -6.337 -2.694 1.00 91.94 120 THR A C 1
ATOM 874 O O . THR A 1 120 ? 12.867 -6.480 -1.784 1.00 91.94 120 THR A O 1
ATOM 877 N N . HIS A 1 121 ? 14.066 -7.351 -3.475 1.00 91.44 121 HIS A N 1
ATOM 878 C CA . HIS A 1 121 ? 13.469 -8.693 -3.425 1.00 91.44 121 HIS A CA 1
ATOM 879 C C . HIS A 1 121 ? 11.951 -8.678 -3.629 1.00 91.44 121 HIS A C 1
ATOM 881 O O . HIS A 1 121 ? 11.221 -9.361 -2.909 1.00 91.44 121 HIS A O 1
ATOM 887 N N . SER A 1 122 ? 11.472 -7.865 -4.572 1.00 86.19 122 SER A N 1
ATOM 888 C CA . SER A 1 122 ? 10.047 -7.801 -4.883 1.00 86.19 122 SER A CA 1
ATOM 889 C C . SER A 1 122 ? 9.723 -8.551 -6.165 1.00 86.19 122 SER A C 1
ATOM 891 O O . SER A 1 122 ? 10.433 -8.410 -7.154 1.00 86.19 122 SER A O 1
ATOM 893 N N . THR A 1 123 ? 8.632 -9.313 -6.204 1.00 88.75 123 THR A N 1
ATOM 894 C CA . THR A 1 123 ? 8.235 -9.991 -7.453 1.00 88.75 123 THR A CA 1
ATOM 895 C C . THR A 1 123 ? 7.840 -8.971 -8.523 1.00 88.75 123 THR A C 1
ATOM 897 O O . THR A 1 123 ? 8.320 -9.036 -9.656 1.00 88.75 123 THR A O 1
ATOM 900 N N . GLN A 1 124 ? 7.014 -7.991 -8.147 1.00 87.12 124 GLN A N 1
ATOM 901 C CA . GLN A 1 124 ? 6.527 -6.939 -9.032 1.00 87.12 124 GLN A CA 1
ATOM 902 C C . GLN A 1 124 ? 6.666 -5.556 -8.388 1.00 87.12 124 GLN A C 1
ATOM 904 O O . GLN A 1 124 ? 6.269 -5.346 -7.240 1.00 87.12 124 GLN A O 1
ATOM 909 N N . THR A 1 125 ? 7.177 -4.593 -9.155 1.00 86.25 125 THR A N 1
ATOM 910 C CA . THR A 1 125 ? 7.201 -3.174 -8.774 1.00 86.25 125 THR A CA 1
ATOM 911 C C . THR A 1 125 ? 6.592 -2.343 -9.895 1.00 86.25 125 THR A C 1
ATOM 913 O O . THR A 1 125 ? 7.083 -2.362 -11.019 1.00 86.25 125 THR A O 1
ATOM 916 N N . MET A 1 126 ? 5.527 -1.612 -9.586 1.00 88.69 126 MET A N 1
ATOM 917 C CA . MET A 1 126 ? 4.878 -0.669 -10.492 1.00 88.69 126 MET A CA 1
ATOM 918 C C . MET A 1 126 ? 4.998 0.728 -9.901 1.00 88.69 126 MET A C 1
ATOM 920 O O . MET A 1 126 ? 4.596 0.947 -8.760 1.00 88.69 126 MET A O 1
ATOM 924 N N . SER A 1 127 ? 5.561 1.654 -10.666 1.00 87.12 127 SER A N 1
ATOM 925 C CA . SER A 1 127 ? 5.836 3.016 -10.221 1.00 87.12 127 SER A CA 1
ATOM 926 C C . SER A 1 127 ? 5.380 4.006 -11.284 1.00 87.12 127 SER A C 1
ATOM 928 O O . SER A 1 127 ? 5.876 3.987 -12.410 1.00 87.12 127 SER A O 1
ATOM 930 N N . ASN A 1 128 ? 4.414 4.850 -10.934 1.00 86.00 128 ASN A N 1
ATOM 931 C CA . ASN A 1 128 ? 3.877 5.876 -11.821 1.00 86.00 128 ASN A CA 1
ATOM 932 C C . ASN A 1 128 ? 4.186 7.273 -11.277 1.00 86.00 128 ASN A C 1
ATOM 934 O O . ASN A 1 128 ? 3.910 7.548 -10.107 1.00 86.00 128 ASN A O 1
ATOM 938 N N . ASN A 1 129 ? 4.701 8.160 -12.131 1.00 88.19 129 ASN A N 1
ATOM 939 C CA . ASN A 1 129 ? 5.085 9.529 -11.777 1.00 88.19 129 ASN A CA 1
ATOM 940 C C . ASN A 1 129 ? 6.052 9.565 -10.583 1.00 88.19 129 ASN A C 1
ATOM 942 O O . ASN A 1 129 ? 5.830 10.289 -9.610 1.00 88.19 129 ASN A O 1
ATOM 946 N N . SER A 1 130 ? 7.088 8.728 -10.627 1.00 85.31 130 SER A N 1
ATOM 947 C CA . SER A 1 130 ? 8.132 8.735 -9.605 1.00 85.31 130 SER A CA 1
ATOM 948 C C . SER A 1 130 ? 9.406 9.350 -10.139 1.00 85.31 130 SER A C 1
ATOM 950 O O . SER A 1 130 ? 9.898 8.844 -11.137 1.00 85.31 130 SER A O 1
ATOM 952 N N . THR A 1 131 ? 10.002 10.351 -9.489 1.00 88.62 131 THR A N 1
ATOM 953 C CA . THR A 1 131 ? 11.268 10.936 -9.983 1.00 88.62 131 THR A CA 1
ATOM 954 C C . THR A 1 131 ? 12.356 9.868 -10.117 1.00 88.62 131 THR A C 1
ATOM 956 O O . THR A 1 131 ? 12.963 9.732 -11.178 1.00 88.62 131 THR A O 1
ATOM 959 N N . THR A 1 132 ? 12.529 9.048 -9.077 1.00 87.69 132 THR A N 1
ATOM 960 C CA . THR A 1 132 ? 13.514 7.964 -9.035 1.00 87.69 132 THR A CA 1
ATOM 961 C C . THR A 1 132 ? 12.854 6.641 -8.663 1.00 87.69 132 THR A C 1
ATOM 963 O O . THR A 1 132 ? 12.202 6.531 -7.622 1.00 87.69 132 THR A O 1
ATOM 966 N N . THR A 1 133 ? 13.086 5.601 -9.464 1.00 86.56 133 THR A N 1
ATOM 967 C CA . THR A 1 133 ? 12.710 4.220 -9.136 1.00 86.56 133 THR A CA 1
ATOM 968 C C . THR A 1 133 ? 13.944 3.321 -9.133 1.00 86.56 133 THR A C 1
ATOM 970 O O . THR A 1 133 ? 14.669 3.238 -10.120 1.00 86.56 133 THR A O 1
ATOM 973 N N . MET A 1 134 ? 14.173 2.622 -8.024 1.00 88.06 134 MET A N 1
ATOM 974 C CA . MET A 1 134 ? 15.249 1.647 -7.855 1.00 88.06 134 MET A CA 1
ATOM 975 C C . MET A 1 134 ? 14.671 0.277 -7.512 1.00 88.06 134 MET A C 1
ATOM 977 O O . MET A 1 134 ? 13.888 0.146 -6.569 1.00 88.06 134 MET A O 1
ATOM 981 N N . SER A 1 135 ? 15.083 -0.744 -8.255 1.00 85.38 135 SER A N 1
ATOM 982 C CA . SER A 1 135 ? 14.622 -2.122 -8.091 1.00 85.38 135 SER A CA 1
ATOM 983 C C . SER A 1 135 ? 15.816 -3.075 -8.052 1.00 85.38 135 SER A C 1
ATOM 985 O O . SER A 1 135 ? 16.627 -3.090 -8.975 1.00 85.38 135 SER A O 1
ATOM 987 N N . THR A 1 136 ? 15.945 -3.872 -6.994 1.00 85.19 136 THR A N 1
ATOM 988 C CA . THR A 1 136 ? 17.053 -4.825 -6.826 1.00 85.19 136 THR A CA 1
ATOM 989 C C . THR A 1 136 ? 16.516 -6.225 -6.547 1.00 85.19 136 THR A C 1
ATOM 991 O O . THR A 1 136 ? 15.685 -6.395 -5.654 1.00 85.19 136 THR A O 1
ATOM 994 N N . ASN A 1 137 ? 17.034 -7.234 -7.253 1.00 84.19 137 ASN A N 1
ATOM 995 C CA . ASN A 1 137 ? 16.650 -8.644 -7.100 1.00 84.19 137 ASN A CA 1
ATOM 996 C C . ASN A 1 137 ? 15.146 -8.880 -7.317 1.00 84.19 137 ASN A C 1
ATOM 998 O O . ASN A 1 137 ? 14.499 -9.573 -6.528 1.00 84.19 137 ASN A O 1
ATOM 1002 N N . SER A 1 138 ? 14.581 -8.258 -8.351 1.00 75.06 138 SER A N 1
ATOM 1003 C CA . SER A 1 138 ? 13.159 -8.392 -8.667 1.00 75.06 138 SER A CA 1
ATOM 1004 C C . SER A 1 138 ? 12.927 -9.533 -9.649 1.00 75.06 138 SER A C 1
ATOM 1006 O O . SER A 1 138 ? 13.499 -9.563 -10.732 1.00 75.06 138 SER A O 1
ATOM 1008 N N . THR A 1 139 ? 12.093 -10.500 -9.282 1.00 69.94 139 THR A N 1
ATOM 1009 C CA . THR A 1 139 ? 12.040 -11.778 -10.012 1.00 69.94 139 THR A CA 1
ATOM 1010 C C . THR A 1 139 ? 11.213 -11.735 -11.290 1.00 69.94 139 THR A C 1
ATOM 1012 O O . THR A 1 139 ? 11.383 -12.616 -12.130 1.00 69.94 139 THR A O 1
ATOM 1015 N N . THR A 1 140 ? 10.306 -10.764 -11.447 1.00 67.56 140 THR A N 1
ATOM 1016 C CA . THR A 1 140 ? 9.336 -10.795 -12.552 1.00 67.56 140 THR A CA 1
ATOM 1017 C C . THR A 1 140 ? 9.269 -9.492 -13.322 1.00 67.56 140 THR A C 1
ATOM 1019 O O . THR A 1 140 ? 9.644 -9.489 -14.486 1.00 67.56 140 THR A O 1
ATOM 1022 N N . THR A 1 141 ? 8.797 -8.384 -12.743 1.00 71.19 141 THR A N 1
ATOM 1023 C CA . THR A 1 141 ? 8.562 -7.178 -13.559 1.00 71.19 141 THR A CA 1
ATOM 1024 C C . THR A 1 141 ? 8.719 -5.891 -12.768 1.00 71.19 141 THR A C 1
ATOM 1026 O O . THR A 1 141 ? 8.051 -5.678 -11.752 1.00 71.19 141 THR A O 1
ATOM 1029 N N . THR A 1 142 ? 9.554 -4.992 -13.286 1.00 76.56 142 THR A N 1
ATOM 1030 C CA . THR A 1 142 ? 9.563 -3.580 -12.894 1.00 76.56 142 THR A CA 1
ATOM 1031 C C . THR A 1 142 ? 8.954 -2.756 -14.026 1.00 76.56 142 THR A C 1
ATOM 1033 O O . THR A 1 142 ? 9.535 -2.698 -15.107 1.00 76.56 142 THR A O 1
ATOM 1036 N N . MET A 1 143 ? 7.797 -2.133 -13.789 1.00 78.81 143 MET A N 1
ATOM 1037 C CA . MET A 1 143 ? 7.186 -1.184 -14.725 1.00 78.81 143 MET A CA 1
ATOM 1038 C C . MET A 1 143 ? 7.279 0.227 -14.162 1.00 78.81 143 MET A C 1
ATOM 1040 O O . MET A 1 143 ? 6.791 0.491 -13.057 1.00 78.81 143 MET A O 1
ATOM 1044 N N . THR A 1 144 ? 7.882 1.133 -14.927 1.00 77.38 144 THR A N 1
ATOM 1045 C CA . THR A 1 144 ? 7.950 2.552 -14.576 1.00 77.38 144 THR A CA 1
ATOM 1046 C C . THR A 1 144 ? 7.349 3.414 -15.678 1.00 77.38 144 THR A C 1
ATOM 1048 O O . THR A 1 144 ? 7.555 3.190 -16.872 1.00 77.38 144 THR A O 1
ATOM 1051 N N . THR A 1 145 ? 6.548 4.396 -15.277 1.00 77.50 145 THR A N 1
ATOM 1052 C CA . THR A 1 145 ? 5.938 5.386 -16.173 1.00 77.50 145 THR A CA 1
ATOM 1053 C C . THR A 1 145 ? 6.204 6.775 -15.613 1.00 77.50 145 THR A C 1
ATOM 1055 O O . THR A 1 145 ? 6.056 6.994 -14.410 1.00 77.50 145 THR A O 1
ATOM 1058 N N . ASN A 1 146 ? 6.628 7.694 -16.485 1.00 79.31 146 ASN A N 1
ATOM 1059 C CA . ASN A 1 146 ? 6.975 9.076 -16.139 1.00 79.31 146 ASN A CA 1
ATOM 1060 C C . ASN A 1 146 ? 7.994 9.169 -14.993 1.00 79.31 146 ASN A C 1
ATOM 1062 O O . ASN A 1 146 ? 7.833 9.948 -14.052 1.00 79.31 146 ASN A O 1
ATOM 1066 N N . SER A 1 147 ? 9.031 8.330 -15.061 1.00 74.44 147 SER A N 1
ATOM 1067 C CA . SER A 1 147 ? 10.175 8.405 -14.160 1.00 74.44 147 SER A CA 1
ATOM 1068 C C . SER A 1 147 ? 11.365 9.048 -14.842 1.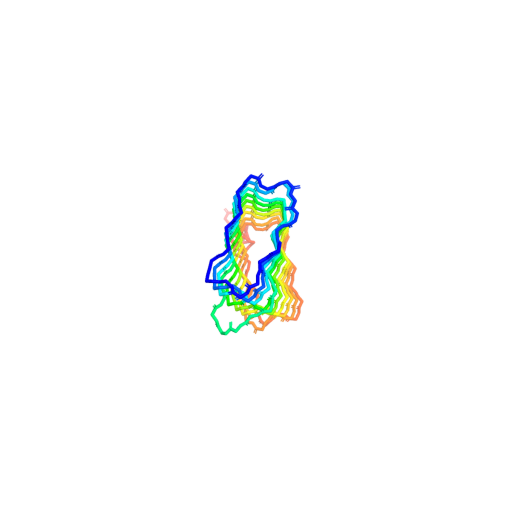00 74.44 147 SER A C 1
ATOM 1070 O O . SER A 1 147 ? 11.732 8.640 -15.939 1.00 74.44 147 SER A O 1
ATOM 1072 N N . THR A 1 148 ? 11.993 10.006 -14.161 1.00 81.50 148 THR A N 1
ATOM 1073 C CA . THR A 1 148 ? 13.232 10.644 -14.624 1.00 81.50 148 THR A CA 1
ATOM 1074 C C . THR A 1 148 ? 14.389 9.652 -14.590 1.00 81.50 148 THR A C 1
ATOM 1076 O O . THR A 1 148 ? 15.143 9.544 -15.550 1.00 81.50 148 THR A O 1
ATOM 1079 N N . THR A 1 149 ? 14.486 8.876 -13.507 1.00 81.00 149 THR A N 1
ATOM 1080 C CA . THR A 1 149 ? 15.564 7.906 -13.301 1.00 81.00 149 THR A CA 1
ATOM 1081 C C . THR A 1 149 ? 14.984 6.550 -12.923 1.00 81.00 149 THR A C 1
ATOM 1083 O O . THR A 1 149 ? 14.262 6.422 -11.933 1.00 81.00 149 THR A O 1
ATOM 1086 N N . THR A 1 150 ? 15.330 5.510 -13.684 1.00 80.31 150 THR A N 1
ATOM 1087 C CA . THR A 1 150 ? 15.024 4.117 -13.334 1.00 80.31 150 THR A CA 1
ATOM 1088 C C . THR A 1 150 ? 16.313 3.309 -13.305 1.00 80.31 150 THR A C 1
ATOM 1090 O O . THR A 1 150 ? 17.025 3.243 -14.300 1.00 80.31 150 THR A O 1
ATOM 1093 N N . MET A 1 151 ? 16.603 2.672 -12.171 1.00 82.00 151 MET A N 1
ATOM 1094 C CA . MET A 1 151 ? 17.719 1.740 -12.028 1.00 82.00 151 MET A CA 1
ATOM 1095 C C . MET A 1 151 ? 17.200 0.370 -11.618 1.00 82.00 151 MET A C 1
ATOM 1097 O O . MET A 1 151 ? 16.393 0.242 -10.692 1.00 82.00 151 MET A O 1
ATOM 1101 N N . SER A 1 152 ? 17.682 -0.665 -12.298 1.00 79.62 152 SER A N 1
ATOM 1102 C CA . SER A 1 152 ? 17.326 -2.040 -11.991 1.00 79.62 152 SER A CA 1
ATOM 1103 C C . SER A 1 152 ? 18.557 -2.935 -12.005 1.00 79.62 152 SER A C 1
ATOM 1105 O O . SER A 1 152 ? 19.340 -2.901 -12.949 1.00 79.62 152 SER A O 1
ATOM 1107 N N . THR A 1 153 ? 18.733 -3.725 -10.951 1.00 77.38 153 THR A N 1
ATOM 1108 C CA . THR A 1 153 ? 19.860 -4.655 -10.808 1.00 77.38 153 THR A CA 1
ATOM 1109 C C . THR A 1 153 ? 19.314 -6.038 -10.484 1.00 77.38 153 THR A C 1
ATOM 1111 O O . THR A 1 153 ? 18.483 -6.171 -9.583 1.00 77.38 153 THR A O 1
ATOM 1114 N N . TYR A 1 154 ? 19.771 -7.061 -11.211 1.00 75.00 154 TYR A N 1
ATOM 1115 C CA . TYR A 1 154 ? 19.294 -8.444 -11.069 1.00 75.00 154 TYR A CA 1
ATOM 1116 C C . TYR A 1 154 ? 17.764 -8.559 -11.180 1.00 75.00 154 TYR A C 1
ATOM 1118 O O . TYR A 1 154 ? 17.107 -9.183 -10.347 1.00 75.00 154 TYR A O 1
ATOM 1126 N N . SER A 1 155 ? 17.190 -7.889 -12.183 1.00 66.62 155 SER A N 1
ATOM 1127 C CA . SER A 1 155 ? 15.769 -7.990 -12.511 1.00 66.62 155 SER A CA 1
ATOM 1128 C C . SER A 1 155 ? 15.591 -8.787 -13.787 1.00 66.62 155 SER A C 1
ATOM 1130 O O . SER A 1 155 ? 16.241 -8.489 -14.787 1.00 66.62 155 SER A O 1
ATOM 1132 N N . THR A 1 156 ? 14.697 -9.773 -13.762 1.00 68.44 156 THR A N 1
ATOM 1133 C CA . THR A 1 156 ? 14.417 -10.619 -14.931 1.00 68.44 156 THR A CA 1
ATOM 1134 C C . THR A 1 156 ? 13.784 -9.821 -16.072 1.00 68.44 156 THR A C 1
ATOM 1136 O O . THR A 1 156 ? 14.012 -10.116 -17.242 1.00 68.44 156 THR A O 1
ATOM 1139 N N . THR A 1 157 ? 12.982 -8.795 -15.761 1.00 70.75 157 THR A N 1
ATOM 1140 C CA . THR A 1 157 ? 12.348 -7.935 -16.771 1.00 70.75 157 THR A CA 1
ATOM 1141 C C . THR A 1 157 ? 12.112 -6.529 -16.222 1.00 70.75 157 THR A C 1
ATOM 1143 O O . THR A 1 157 ? 11.541 -6.345 -15.141 1.00 70.75 157 THR A O 1
ATOM 1146 N N . THR A 1 158 ? 12.534 -5.522 -16.986 1.00 70.06 158 THR A N 1
ATOM 1147 C CA . THR A 1 158 ? 12.334 -4.102 -16.673 1.00 70.06 158 THR A CA 1
ATOM 1148 C C . THR A 1 158 ? 11.796 -3.394 -17.909 1.00 70.06 158 THR A C 1
ATOM 1150 O O . THR A 1 158 ? 12.432 -3.419 -18.958 1.00 70.06 158 THR A O 1
ATOM 1153 N N . THR A 1 159 ? 10.635 -2.753 -17.781 1.00 70.50 159 THR A N 1
ATOM 1154 C CA . THR A 1 159 ? 9.963 -2.021 -18.863 1.00 70.50 159 THR A CA 1
ATOM 1155 C C . THR A 1 159 ? 9.817 -0.554 -18.466 1.00 70.50 159 THR A C 1
ATOM 1157 O O . THR A 1 159 ? 9.202 -0.243 -17.443 1.00 70.50 159 THR A O 1
ATOM 1160 N N . ILE A 1 160 ? 10.374 0.348 -19.281 1.00 73.38 160 ILE A N 1
ATOM 1161 C CA . ILE A 1 160 ? 10.317 1.802 -19.073 1.00 73.38 160 ILE A CA 1
ATOM 1162 C C . ILE A 1 160 ? 9.536 2.423 -20.234 1.00 73.38 160 ILE A C 1
ATOM 1164 O O . ILE A 1 160 ? 10.092 2.679 -21.299 1.00 73.38 160 ILE A O 1
ATOM 1168 N N . LEU A 1 161 ? 8.238 2.660 -20.038 1.00 62.72 161 LEU A N 1
ATOM 1169 C CA . LEU A 1 161 ? 7.335 3.009 -21.143 1.00 62.72 161 LEU A CA 1
ATOM 1170 C C . LEU A 1 161 ? 7.579 4.428 -21.694 1.00 62.72 161 LEU A C 1
ATOM 1172 O O . LEU A 1 161 ? 7.475 4.655 -22.891 1.00 62.72 161 LEU A O 1
ATOM 1176 N N . CYS A 1 162 ? 7.963 5.375 -20.833 1.00 56.53 162 CYS A N 1
ATOM 1177 C CA . CYS A 1 162 ? 8.169 6.777 -21.221 1.00 56.53 162 CYS 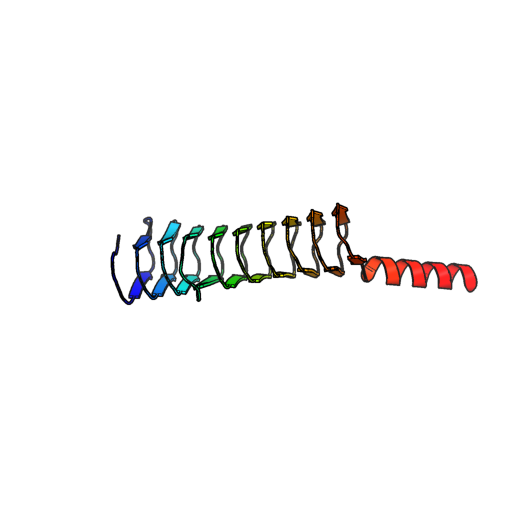A CA 1
ATOM 1178 C C . CYS A 1 162 ? 9.462 6.997 -22.036 1.00 56.53 162 CYS A C 1
ATOM 1180 O O . CYS A 1 162 ? 9.450 7.758 -22.996 1.00 56.53 162 CYS A O 1
ATOM 1182 N N . ILE A 1 163 ? 10.556 6.288 -21.713 1.00 60.75 163 ILE A N 1
ATOM 1183 C CA . ILE A 1 163 ? 11.805 6.358 -22.497 1.00 60.75 163 ILE A CA 1
ATOM 1184 C C . ILE A 1 163 ? 11.628 5.677 -23.858 1.00 60.75 163 ILE A C 1
ATOM 1186 O O . ILE A 1 163 ? 12.114 6.197 -24.856 1.00 60.75 163 ILE A O 1
ATOM 1190 N N . LEU A 1 164 ? 10.911 4.550 -23.915 1.00 63.56 164 LEU A N 1
ATOM 1191 C CA . LEU A 1 164 ? 10.634 3.852 -25.175 1.00 63.56 164 LEU A CA 1
ATOM 1192 C C . LEU A 1 164 ? 9.832 4.728 -26.147 1.00 63.56 164 LEU A C 1
ATOM 1194 O O . LEU A 1 164 ? 10.247 4.882 -27.288 1.00 63.56 164 LEU A O 1
ATOM 1198 N N . LEU A 1 165 ? 8.765 5.379 -25.672 1.00 63.53 165 LEU A N 1
ATOM 1199 C CA . LEU A 1 165 ? 7.987 6.334 -26.473 1.00 63.53 165 LEU A CA 1
ATOM 1200 C C . LEU A 1 165 ? 8.825 7.534 -26.948 1.00 63.53 165 LEU A C 1
ATOM 1202 O O . LEU A 1 165 ? 8.685 7.961 -28.089 1.00 63.53 165 LEU A O 1
ATOM 1206 N N . LEU A 1 166 ? 9.714 8.071 -26.101 1.00 64.62 166 LEU A N 1
ATOM 1207 C CA . LEU A 1 166 ? 10.600 9.176 -26.486 1.00 64.62 166 LEU A CA 1
ATOM 1208 C C . LEU A 1 166 ? 11.627 8.747 -27.552 1.00 64.62 166 LEU A C 1
ATOM 1210 O O . LEU A 1 166 ? 11.879 9.493 -28.493 1.00 64.62 166 LEU A O 1
ATOM 1214 N N . LEU A 1 167 ? 12.208 7.551 -27.414 1.00 71.50 167 LEU A N 1
ATOM 1215 C CA . LEU A 1 167 ? 13.147 6.988 -28.388 1.00 71.50 167 LEU A CA 1
ATOM 1216 C C . LEU A 1 167 ? 12.466 6.676 -29.722 1.00 71.50 167 LEU A C 1
ATOM 1218 O O . LEU A 1 167 ? 13.051 6.954 -30.763 1.00 71.50 167 LEU A O 1
ATOM 1222 N N . GLU A 1 168 ? 11.244 6.140 -29.707 1.00 72.88 168 GLU A N 1
ATOM 1223 C CA . GLU A 1 168 ? 10.462 5.927 -30.930 1.00 72.88 168 GLU A CA 1
ATOM 1224 C C . GLU A 1 168 ? 10.164 7.247 -31.642 1.00 72.88 168 GLU A C 1
ATOM 1226 O O . GLU A 1 168 ? 10.377 7.349 -32.847 1.00 72.88 168 GLU A O 1
ATOM 1231 N N . LEU A 1 169 ? 9.736 8.279 -30.909 1.00 75.12 169 LEU A N 1
ATOM 1232 C CA . LEU A 1 169 ? 9.479 9.601 -31.486 1.00 75.12 169 LEU A CA 1
ATOM 1233 C C . LEU A 1 169 ? 10.749 10.249 -32.055 1.00 75.12 169 LEU A C 1
ATOM 1235 O O . LEU A 1 169 ? 10.685 10.846 -33.125 1.00 75.12 169 LEU A O 1
ATOM 1239 N N . LEU A 1 170 ? 11.895 10.098 -31.385 1.00 80.06 170 LEU A N 1
ATOM 1240 C CA . LEU A 1 170 ? 13.185 10.582 -31.885 1.00 80.06 170 LEU A CA 1
ATOM 1241 C C . LEU A 1 170 ? 13.643 9.809 -33.132 1.00 80.06 170 LEU A C 1
ATOM 1243 O O . LEU A 1 170 ? 14.159 10.394 -34.079 1.00 80.06 170 LEU A O 1
ATOM 1247 N N . ALA A 1 171 ? 13.454 8.490 -33.153 1.00 74.69 171 ALA A N 1
ATOM 1248 C CA . ALA A 1 171 ? 13.769 7.676 -34.321 1.00 74.69 171 ALA A CA 1
ATOM 1249 C C . ALA A 1 171 ? 12.893 8.073 -35.518 1.00 74.69 171 ALA A C 1
ATOM 1251 O O . ALA A 1 171 ? 13.401 8.209 -36.627 1.00 74.69 171 ALA A O 1
ATOM 1252 N N . LEU A 1 172 ? 11.602 8.325 -35.287 1.00 80.12 172 LEU A N 1
ATOM 1253 C CA . LEU A 1 172 ? 10.687 8.834 -36.306 1.00 80.12 172 LEU A CA 1
ATOM 1254 C C . LEU A 1 172 ? 11.110 10.227 -36.791 1.00 80.12 172 LEU A C 1
ATOM 1256 O O . LEU A 1 172 ? 11.142 10.442 -37.995 1.00 80.12 172 LEU A O 1
ATOM 1260 N N . SER A 1 173 ? 11.497 11.149 -35.904 1.00 78.88 173 SER A N 1
ATOM 1261 C CA . SER A 1 173 ? 11.941 12.482 -36.336 1.00 78.88 173 SER A CA 1
ATOM 1262 C C . SER A 1 173 ? 13.214 12.430 -37.181 1.00 78.88 173 SER A C 1
ATOM 1264 O O . SER A 1 173 ? 13.307 13.156 -38.153 1.00 78.88 173 SER A O 1
ATOM 1266 N N . ILE A 1 174 ? 14.158 11.533 -36.872 1.00 80.62 174 ILE A N 1
ATOM 1267 C CA . ILE A 1 174 ? 15.379 11.340 -37.679 1.00 80.62 174 ILE A CA 1
ATOM 1268 C C . ILE A 1 174 ? 15.070 10.729 -39.056 1.00 80.62 174 ILE A C 1
ATOM 1270 O O . ILE A 1 174 ? 15.809 10.959 -40.005 1.00 80.62 174 ILE A O 1
ATOM 1274 N N . ILE A 1 175 ? 14.020 9.912 -39.169 1.00 80.19 175 ILE A N 1
ATOM 1275 C CA . ILE A 1 175 ? 13.619 9.282 -40.439 1.00 80.19 175 ILE A CA 1
ATOM 1276 C C . ILE A 1 175 ? 12.848 10.261 -41.340 1.00 80.19 175 ILE A C 1
ATOM 1278 O O . ILE A 1 175 ? 12.848 10.087 -42.558 1.00 80.19 175 ILE A O 1
ATOM 1282 N N . PHE A 1 176 ? 12.160 11.240 -40.749 1.00 74.62 176 PHE A N 1
ATOM 1283 C CA . PHE A 1 176 ? 11.278 12.170 -41.459 1.00 74.62 176 PHE A CA 1
ATOM 1284 C C . PHE A 1 176 ? 11.837 13.601 -41.619 1.00 74.62 176 PHE A C 1
ATOM 1286 O O . PHE A 1 176 ? 11.151 14.414 -42.240 1.00 74.62 176 PHE A O 1
ATOM 1293 N N . ASP A 1 177 ? 13.044 13.886 -41.113 1.00 58.59 177 ASP A N 1
ATOM 1294 C CA . ASP A 1 177 ? 13.887 15.050 -41.470 1.00 58.59 177 ASP A CA 1
ATOM 1295 C C . ASP A 1 177 ? 14.883 14.687 -42.590 1.00 58.59 177 ASP A C 1
ATOM 1297 O O . ASP A 1 177 ? 15.118 15.542 -43.477 1.00 58.59 177 ASP A O 1
#

Radius of gyration: 18.63 Å; chains: 1; bounding box: 32×30×68 Å

pLDDT: mean 86.78, std 10.0, range [54.38, 97.25]

Foldseek 3Di:
DEECECEAEEECAADEAEYECYQEYEYENHAEEYEYHAYLEYEYENHAEYAADDYDDHHEYAYENYQEYYYECHQEYEYECYQEYEYECYAEYEYENYQEYHYECYQEYHYYCYQEYAYENYQEYEYENYQEYEYECHEHEYEYENYVYYYYYNYPYYDDPHVVVVVVVVVVVVVVD

Secondary structure (DSSP, 8-state):
-EES-SEEEEES--S-EEEES-SEEEEEEEEEEEEEES-SEEEEEEEEEEEEE---S--EEEEEEEEEEEEES-SEEEEES-SEEEEES-SEEEEES-SEEEEES-SEEEEEEEEEEEEES-SEEEEEEEEEEEEES-SSEEEEES-SEEEEES-S-EEEHHHHHHHHHHHHHHHH-